Protein AF-A0AB34Z3C4-F1 (afdb_monomer)

Sequence (90 aa):
MDYELEQINKLMSNKEEIVLKEYGLNKKIVKGKLSNRNVMVVDCGVGKVNIGAWMGYILSKYKISHIINSGVAGGVLLVINIKILKWVMW

InterPro domains:
  IPR000845 Nucleoside phosphorylase domain [PF01048] (2-76)
  IPR035994 Nucleoside phosphorylase superfamily [G3DSA:3.40.50.1580] (1-85)
  IPR035994 Nucleoside phosphorylase superfamily [SSF53167] (1-76)

Solvent-accessible surface area (backbone atoms only — not comparable to full-atom values): 6052 Å² total; per-residue (Å²): 119,63,65,66,55,50,58,54,52,72,67,44,42,80,74,47,79,46,76,44,67,64,95,80,42,86,44,59,36,40,35,29,28,44,95,90,36,84,45,74,48,68,81,45,76,81,58,72,68,41,41,50,52,48,50,53,54,48,61,74,76,44,97,73,92,78,76,83,89,83,82,91,80,84,84,89,57,95,84,65,80,89,80,77,94,70,86,80,80,120

Foldseek 3Di:
DVVVVVVVVVQFDPWDWDQDPPPNDRWIWIWGDHPNDTDIDTDQDDDDVSVVVVVVVDVVPDDDDADFDDDDDDDPDPPDPDDDPDGPGD

Mean predicted aligned error: 7.6 Å

Organism: Borreliella afzelii (NCBI:txid29518)

Radius of gyration: 14.7 Å; Cα contacts (8 Å, |Δi|>4): 74; chains: 1; bounding box: 30×25×45 Å

Secondary structure (DSSP, 8-state):
-HHHHHHHHHH-EEEEEEEE-GGG--EEEEEEEETTEEEEEE---SSHHHHHHHHHHHHHHS--S-----------STT--S--------

Nearest PDB structures (foldseek):
  4l0m-assembly1_A-2  TM=8.472E-01  e=2.904E-04  Borreliella burgdorferi B31
  6hhf-assembly1_A  TM=4.893E-01  e=7.896E+00  Homo sapiens

pLDDT: mean 81.56, std 17.0, range [30.25, 97.0]

Structure (mmCIF, N/CA/C/O backbone):
dat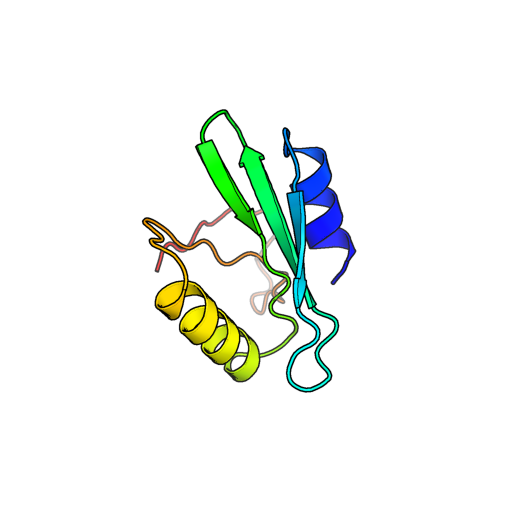a_AF-A0AB34Z3C4-F1
#
_entry.id   AF-A0AB34Z3C4-F1
#
loop_
_atom_site.group_PDB
_atom_site.id
_atom_site.type_symbol
_atom_site.label_atom_id
_atom_site.label_alt_id
_atom_site.label_comp_id
_atom_site.label_asym_id
_atom_site.label_entity_id
_atom_site.label_seq_id
_atom_site.pdbx_PDB_ins_code
_atom_site.Cartn_x
_atom_site.Cartn_y
_atom_site.C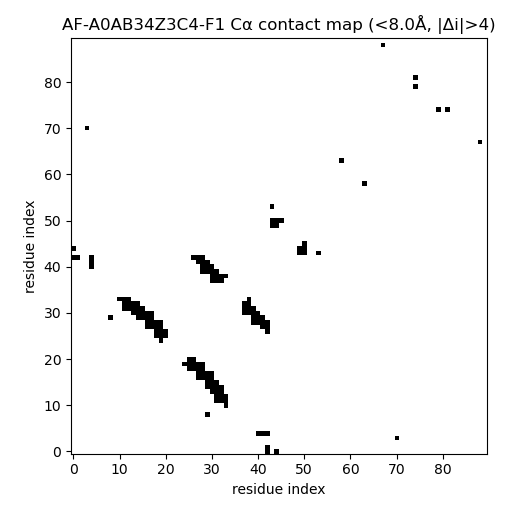artn_z
_atom_site.occupancy
_atom_site.B_iso_or_equiv
_atom_site.auth_seq_id
_atom_site.auth_comp_id
_atom_site.auth_asym_id
_atom_site.auth_atom_id
_atom_site.pdbx_PDB_model_num
ATOM 1 N N . MET A 1 1 ? 11.891 7.486 -4.858 1.00 59.94 1 MET A N 1
ATOM 2 C CA . MET A 1 1 ? 10.672 6.680 -4.622 1.00 59.94 1 MET A CA 1
ATOM 3 C C . MET A 1 1 ? 9.548 7.495 -3.998 1.00 59.94 1 MET A C 1
ATOM 5 O O . MET A 1 1 ? 8.400 7.096 -4.110 1.00 59.94 1 MET A O 1
ATOM 9 N N . ASP A 1 2 ? 9.829 8.689 -3.474 1.00 70.19 2 ASP A N 1
ATOM 10 C CA . ASP A 1 2 ? 8.794 9.576 -2.928 1.00 70.19 2 ASP A CA 1
ATOM 11 C C . ASP A 1 2 ? 7.853 10.151 -3.993 1.00 70.19 2 ASP A C 1
ATOM 13 O O . ASP A 1 2 ? 6.672 10.329 -3.723 1.00 70.19 2 ASP A O 1
ATOM 17 N N . TYR A 1 3 ? 8.337 10.371 -5.222 1.00 81.00 3 TYR A N 1
ATOM 18 C CA . TYR A 1 3 ? 7.531 10.951 -6.301 1.00 81.00 3 TYR A CA 1
ATOM 19 C C . TYR A 1 3 ? 6.328 10.083 -6.704 1.00 81.00 3 TYR A C 1
ATOM 21 O O . TYR A 1 3 ? 5.234 10.608 -6.890 1.00 81.00 3 TYR A O 1
ATOM 29 N N . GLU A 1 4 ? 6.492 8.760 -6.824 1.00 81.44 4 GLU A N 1
ATOM 30 C CA . GLU A 1 4 ? 5.385 7.859 -7.192 1.00 81.44 4 GLU A CA 1
ATOM 31 C C . GLU A 1 4 ? 4.285 7.888 -6.125 1.00 81.44 4 GLU A C 1
ATOM 33 O O . GLU A 1 4 ? 3.103 8.056 -6.436 1.00 81.44 4 GLU A O 1
ATOM 38 N N . LEU A 1 5 ? 4.695 7.812 -4.856 1.00 84.00 5 LEU A N 1
ATOM 39 C CA . LEU A 1 5 ? 3.796 7.931 -3.716 1.00 84.00 5 LEU A CA 1
ATOM 40 C C . LEU A 1 5 ? 3.135 9.317 -3.672 1.00 84.00 5 LEU A C 1
ATOM 42 O O . LEU A 1 5 ? 1.937 9.417 -3.420 1.0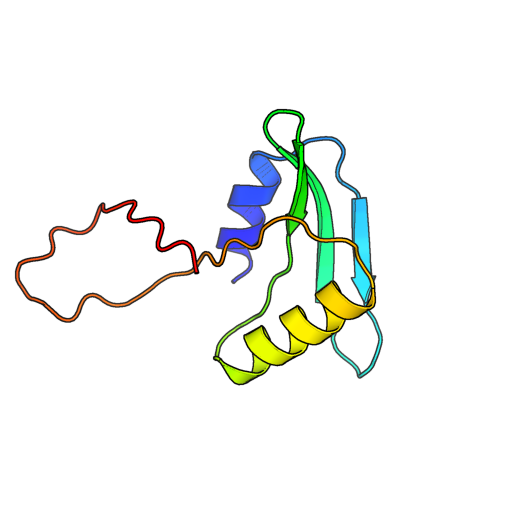0 84.00 5 LEU A O 1
ATOM 46 N N . GLU A 1 6 ? 3.879 10.386 -3.960 1.00 87.88 6 GLU A N 1
ATOM 47 C CA . GLU A 1 6 ? 3.370 11.757 -3.997 1.00 87.88 6 GLU A CA 1
ATOM 48 C C . GLU A 1 6 ? 2.271 11.935 -5.056 1.00 87.88 6 GLU A C 1
ATOM 50 O O . GLU A 1 6 ? 1.237 12.544 -4.775 1.00 87.88 6 GLU A O 1
ATOM 55 N N . GLN A 1 7 ? 2.452 11.376 -6.257 1.00 90.06 7 GLN A N 1
ATOM 56 C CA . GLN A 1 7 ? 1.453 11.455 -7.328 1.00 90.06 7 GLN A CA 1
ATOM 57 C C . GLN A 1 7 ? 0.164 10.721 -6.958 1.00 90.06 7 GLN A C 1
ATOM 59 O O . GLN A 1 7 ? -0.924 11.271 -7.127 1.00 90.06 7 GLN A O 1
ATOM 64 N N . ILE A 1 8 ? 0.265 9.517 -6.387 1.00 90.50 8 ILE A N 1
ATOM 65 C CA . ILE A 1 8 ? -0.918 8.785 -5.916 1.00 90.50 8 ILE A CA 1
ATOM 66 C C . ILE A 1 8 ? -1.586 9.549 -4.768 1.00 90.50 8 ILE A C 1
ATOM 68 O O . ILE A 1 8 ? -2.806 9.725 -4.763 1.00 90.50 8 ILE A O 1
ATOM 72 N N . ASN A 1 9 ? -0.795 10.085 -3.837 1.00 90.25 9 ASN A N 1
ATOM 73 C CA . ASN A 1 9 ? -1.305 10.885 -2.734 1.00 90.25 9 ASN A CA 1
ATOM 74 C C . ASN A 1 9 ? -2.094 12.099 -3.237 1.00 90.25 9 ASN A C 1
ATOM 76 O O . ASN A 1 9 ? -3.138 12.393 -2.665 1.00 90.25 9 ASN A O 1
ATOM 80 N N . LYS A 1 10 ? -1.681 12.794 -4.304 1.00 93.31 10 LYS A N 1
ATOM 81 C CA . LYS A 1 10 ? -2.452 13.924 -4.869 1.00 93.31 10 LYS A CA 1
ATOM 82 C C . LYS A 1 10 ? -3.864 13.532 -5.313 1.00 93.31 10 LYS A C 1
ATOM 84 O O . LYS A 1 10 ? -4.772 14.348 -5.205 1.00 93.31 10 LYS A O 1
ATOM 89 N N . LEU A 1 11 ? -4.055 12.291 -5.758 1.00 94.06 11 LEU A N 1
ATOM 90 C CA . LEU A 1 11 ? -5.344 11.776 -6.228 1.00 94.06 11 LEU A CA 1
ATOM 91 C C . LEU A 1 11 ? -6.233 11.235 -5.096 1.00 94.06 11 LEU A C 1
ATOM 93 O O . LEU A 1 11 ? -7.433 11.037 -5.290 1.00 94.06 11 LEU A O 1
ATOM 97 N N . MET A 1 12 ? -5.663 10.975 -3.918 1.00 95.44 12 MET A N 1
ATOM 98 C CA . MET A 1 12 ? -6.390 10.435 -2.771 1.00 95.44 12 MET A CA 1
ATOM 99 C C . MET A 1 12 ? -7.085 11.519 -1.940 1.00 95.44 12 MET A C 1
ATOM 101 O O . MET A 1 12 ? -6.613 12.646 -1.803 1.00 95.44 12 MET A O 1
ATOM 105 N N . SER A 1 13 ? -8.173 11.122 -1.288 1.00 96.69 13 SER A N 1
ATOM 106 C CA . SER A 1 13 ? -8.942 11.901 -0.310 1.00 96.69 13 SER A CA 1
ATOM 107 C C . SER A 1 13 ? -8.975 11.182 1.046 1.00 96.69 13 SER A C 1
ATOM 109 O O . SER A 1 13 ? -8.673 9.989 1.110 1.00 96.69 13 SER A O 1
ATOM 111 N N . ASN A 1 14 ? -9.341 11.890 2.122 1.00 95.94 14 ASN A N 1
ATOM 112 C CA . ASN A 1 14 ? -9.487 11.348 3.486 1.00 95.94 14 ASN A CA 1
ATOM 113 C C . ASN A 1 14 ? -8.273 10.528 3.947 1.00 95.94 14 ASN A C 1
ATOM 115 O O . ASN A 1 14 ? -8.394 9.348 4.273 1.00 95.94 14 ASN A O 1
ATOM 119 N N . LYS A 1 15 ? -7.094 11.147 3.884 1.00 95.38 15 LYS A N 1
ATOM 120 C CA . LYS A 1 15 ? -5.822 10.461 4.101 1.00 95.38 15 LYS A CA 1
ATOM 121 C C . LYS A 1 15 ? -5.535 10.292 5.585 1.00 95.38 15 LYS A C 1
ATOM 123 O O . LYS A 1 15 ? -5.636 11.249 6.346 1.00 95.38 15 LYS A O 1
ATOM 128 N N . GLU A 1 16 ? -5.088 9.102 5.944 1.00 94.81 16 GLU A N 1
ATOM 129 C CA . GLU A 1 16 ? -4.516 8.776 7.243 1.00 94.81 16 GLU A CA 1
ATOM 130 C C . GLU A 1 16 ? -3.133 8.164 7.009 1.00 94.81 16 GLU A C 1
ATOM 132 O O . GLU A 1 16 ? -2.990 7.217 6.230 1.00 94.81 16 GLU A O 1
ATOM 137 N N . GLU A 1 17 ? -2.110 8.715 7.658 1.00 91.81 17 GLU A N 1
ATOM 138 C CA . GLU A 1 17 ? -0.746 8.197 7.582 1.00 91.81 17 GLU A CA 1
ATOM 139 C C . GLU A 1 17 ? -0.439 7.355 8.820 1.00 91.81 17 GLU A C 1
ATOM 141 O O . GLU A 1 17 ? -0.582 7.808 9.954 1.00 91.81 17 GLU A O 1
ATOM 146 N N . ILE A 1 18 ? 0.029 6.134 8.590 1.00 89.81 18 ILE A N 1
ATOM 147 C CA . ILE A 1 18 ? 0.508 5.230 9.627 1.00 89.81 18 ILE A CA 1
ATOM 148 C C . ILE A 1 18 ? 2.011 5.098 9.443 1.00 89.81 18 ILE A C 1
ATOM 150 O O . ILE A 1 18 ? 2.486 4.575 8.431 1.00 89.81 18 ILE A O 1
ATOM 154 N N . VAL A 1 19 ? 2.759 5.574 10.434 1.00 86.50 19 VAL A N 1
ATOM 155 C CA . VAL A 1 19 ? 4.212 5.423 10.475 1.00 86.50 19 VAL A CA 1
ATOM 156 C C . VAL A 1 19 ? 4.535 4.165 11.258 1.00 86.50 19 VAL A C 1
ATOM 158 O O . VAL A 1 19 ? 4.328 4.099 12.470 1.00 86.50 19 VAL A O 1
ATOM 161 N N . LEU A 1 20 ? 5.064 3.170 10.561 1.00 83.00 20 LEU A N 1
ATOM 162 C CA . LEU A 1 20 ? 5.661 2.014 11.204 1.00 83.00 20 LEU A CA 1
ATOM 163 C C . LEU A 1 20 ? 7.056 2.421 11.677 1.00 83.00 20 LEU A C 1
ATOM 165 O O . LEU A 1 20 ? 7.806 3.035 10.925 1.00 83.00 20 LEU A O 1
ATOM 169 N N . LYS A 1 21 ? 7.364 2.136 12.945 1.00 77.44 21 LYS A N 1
ATOM 170 C CA . LYS A 1 21 ? 8.685 2.371 13.560 1.00 77.44 21 LYS A CA 1
ATOM 171 C C . LYS A 1 21 ? 9.397 1.067 13.930 1.00 77.44 21 LYS A C 1
ATOM 173 O O . LYS A 1 21 ? 10.498 1.086 14.476 1.00 77.44 21 LYS A O 1
ATOM 178 N N . GLU A 1 22 ? 8.751 -0.067 13.679 1.00 70.44 22 GLU A N 1
ATOM 179 C CA . GLU A 1 22 ? 9.279 -1.387 14.005 1.00 70.44 22 GLU A CA 1
ATOM 180 C C . GLU A 1 22 ? 10.517 -1.701 13.148 1.00 70.44 22 GLU A C 1
ATOM 182 O O . GLU A 1 22 ? 10.618 -1.285 11.992 1.00 70.44 22 GLU A O 1
ATOM 187 N N . TYR A 1 23 ? 11.480 -2.424 13.727 1.00 57.00 23 TYR A N 1
ATOM 188 C CA . TYR A 1 23 ? 12.705 -2.885 13.052 1.00 57.00 23 TYR A CA 1
ATOM 189 C C . TYR A 1 23 ? 13.566 -1.780 12.402 1.00 57.00 23 TYR A C 1
ATOM 191 O O . TYR A 1 23 ? 14.333 -2.054 11.482 1.00 57.00 23 TYR A O 1
ATOM 199 N N . GLY A 1 24 ? 13.455 -0.526 12.863 1.00 60.09 24 GLY A N 1
ATOM 200 C CA . GLY A 1 24 ? 14.216 0.609 12.316 1.00 60.09 24 GLY A CA 1
ATOM 201 C C . GLY A 1 24 ? 13.754 1.065 10.927 1.00 60.09 24 GLY A C 1
ATOM 202 O O . GLY A 1 24 ? 14.385 1.923 10.310 1.00 60.09 24 GLY A O 1
ATOM 203 N N . LEU A 1 25 ? 12.644 0.518 10.429 1.00 62.88 25 LEU A N 1
ATOM 204 C CA . LEU A 1 25 ? 12.052 0.899 9.156 1.00 62.88 25 LEU A CA 1
ATOM 205 C C . LEU A 1 25 ? 11.098 2.069 9.393 1.00 62.88 25 LEU A C 1
ATOM 207 O O . LEU A 1 25 ? 9.962 1.851 9.785 1.00 62.88 25 LEU A O 1
ATOM 211 N N . ASN A 1 26 ? 11.532 3.305 9.127 1.00 69.81 26 ASN A N 1
ATOM 212 C CA . ASN A 1 26 ? 10.651 4.484 9.101 1.00 69.81 26 ASN A CA 1
ATOM 213 C C . ASN A 1 26 ? 9.799 4.481 7.826 1.00 69.81 26 ASN A C 1
ATOM 215 O O . ASN A 1 26 ? 10.043 5.241 6.886 1.00 69.81 26 ASN A O 1
ATOM 219 N N . LYS A 1 27 ? 8.827 3.572 7.762 1.00 77.81 27 LYS A N 1
ATOM 220 C CA . LYS A 1 27 ? 8.023 3.344 6.561 1.00 77.81 27 LYS A CA 1
ATOM 221 C C . LYS A 1 27 ? 6.586 3.791 6.776 1.00 77.81 27 LYS A C 1
ATOM 223 O O . LYS A 1 27 ? 5.985 3.560 7.823 1.00 77.81 27 LYS A O 1
ATOM 228 N N . LYS A 1 28 ? 6.066 4.482 5.763 1.00 83.88 28 LYS A N 1
ATOM 229 C CA . LYS A 1 28 ? 4.762 5.137 5.784 1.00 83.88 28 LYS A CA 1
ATOM 230 C C . LYS A 1 28 ? 3.765 4.315 4.988 1.00 83.88 28 LYS A C 1
ATOM 232 O O . LYS A 1 28 ? 4.015 3.968 3.834 1.00 83.88 28 LYS A O 1
ATOM 237 N N . ILE A 1 29 ? 2.631 4.042 5.609 1.00 90.00 29 ILE A N 1
ATOM 238 C CA . ILE A 1 29 ? 1.445 3.506 4.956 1.00 90.00 29 ILE A CA 1
ATOM 239 C C . ILE A 1 29 ? 0.431 4.640 4.897 1.00 90.00 29 ILE A C 1
ATOM 241 O O . ILE A 1 29 ? 0.104 5.219 5.929 1.00 90.00 29 ILE A O 1
ATOM 245 N N . VAL A 1 30 ? -0.088 4.942 3.710 1.00 93.31 30 VAL A N 1
ATOM 246 C CA . VAL A 1 30 ? -1.150 5.942 3.548 1.00 93.31 30 VAL A CA 1
ATOM 247 C C . VAL A 1 30 ? -2.453 5.226 3.237 1.00 93.31 30 VAL A C 1
ATOM 249 O O . VAL A 1 30 ? -2.569 4.543 2.221 1.00 93.31 30 VAL A O 1
ATOM 252 N N . LYS A 1 31 ? -3.447 5.377 4.108 1.00 95.06 31 LYS A N 1
ATOM 253 C CA . LYS A 1 31 ? -4.821 4.928 3.871 1.00 95.06 31 LYS A CA 1
ATOM 254 C C . LYS A 1 31 ? -5.667 6.103 3.416 1.00 95.06 31 LYS A C 1
ATOM 256 O O . LYS A 1 31 ? -5.403 7.240 3.788 1.00 95.06 31 LYS A O 1
ATOM 261 N N . GLY A 1 32 ? -6.691 5.838 2.619 1.00 96.25 32 GLY A N 1
ATOM 262 C CA . GLY A 1 32 ? -7.669 6.853 2.252 1.00 96.25 32 GLY A CA 1
ATOM 263 C C . GLY A 1 32 ? -8.638 6.356 1.198 1.00 96.25 32 GLY A C 1
ATOM 264 O O . GLY A 1 32 ? -8.907 5.157 1.093 1.00 96.25 32 GLY A O 1
ATOM 265 N N . LYS A 1 33 ? -9.162 7.285 0.401 1.00 96.88 33 LYS A N 1
ATOM 266 C CA . LYS A 1 33 ? -10.085 6.987 -0.691 1.00 96.88 33 LYS A CA 1
ATOM 267 C C . LYS A 1 33 ? -9.572 7.470 -2.038 1.00 96.88 33 LYS A C 1
ATOM 269 O O . LYS A 1 33 ? -9.19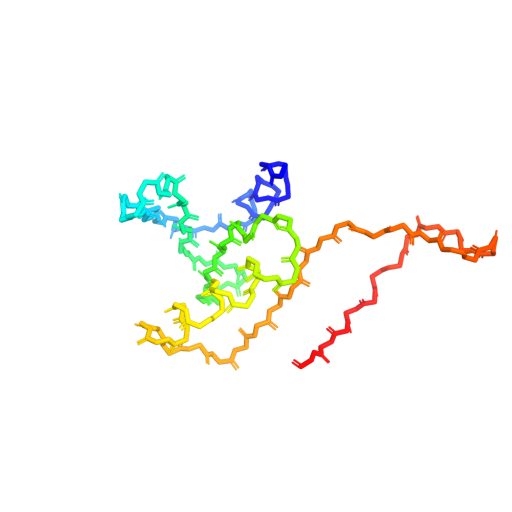1 8.631 -2.174 1.00 96.88 33 LYS A O 1
ATOM 274 N N . LEU A 1 34 ? -9.675 6.610 -3.046 1.00 94.81 34 LEU A N 1
ATOM 275 C CA . LEU A 1 34 ? -9.462 6.937 -4.456 1.00 94.81 34 LEU A CA 1
ATOM 276 C C . LEU A 1 34 ? -10.706 6.511 -5.240 1.00 94.81 34 LEU A C 1
ATOM 278 O O . LEU A 1 34 ? -11.129 5.360 -5.144 1.00 94.81 34 LEU A O 1
ATOM 282 N N . SER A 1 35 ? -11.338 7.442 -5.961 1.00 92.94 35 SER A N 1
ATOM 283 C CA . SER A 1 35 ? -12.599 7.190 -6.687 1.00 92.94 35 SER A CA 1
ATOM 284 C C . SER A 1 35 ? -13.675 6.506 -5.819 1.00 92.94 35 SER A C 1
ATOM 286 O O . SER A 1 35 ? -14.307 5.538 -6.234 1.00 92.94 35 SER A O 1
ATOM 288 N N . ASN A 1 36 ? -13.840 6.985 -4.580 1.00 92.88 36 ASN A N 1
ATOM 289 C CA . ASN A 1 36 ? -14.740 6.444 -3.548 1.00 92.88 36 ASN A CA 1
ATOM 290 C C . ASN A 1 36 ? -14.470 4.985 -3.106 1.00 92.88 36 ASN A C 1
ATOM 292 O O . ASN A 1 36 ? -15.288 4.391 -2.406 1.00 92.88 36 ASN A O 1
ATOM 296 N N . ARG A 1 37 ? -13.315 4.408 -3.457 1.00 95.31 37 ARG A N 1
ATOM 297 C CA . ARG A 1 37 ? -12.861 3.104 -2.955 1.00 95.31 37 ARG A CA 1
ATOM 298 C C . ARG A 1 37 ? -11.832 3.294 -1.854 1.00 95.31 37 ARG A C 1
ATOM 300 O O . ARG A 1 37 ? -10.961 4.151 -1.977 1.00 95.31 37 ARG A O 1
ATOM 307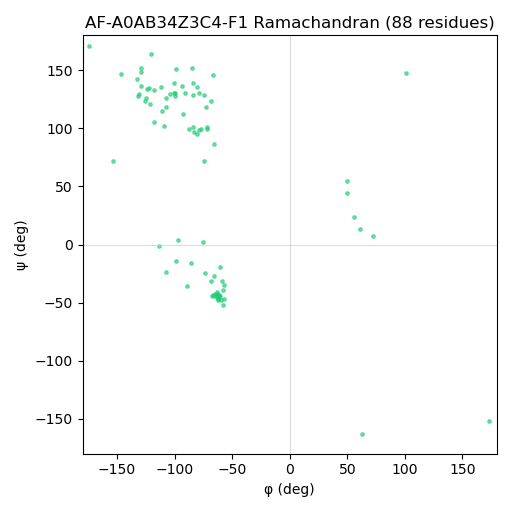 N N . ASN A 1 38 ? -11.921 2.482 -0.803 1.00 97.00 38 ASN A N 1
ATOM 308 C CA . ASN A 1 38 ? -10.902 2.450 0.241 1.00 97.00 38 ASN A CA 1
ATOM 309 C C . ASN A 1 38 ? -9.616 1.871 -0.349 1.00 97.00 38 ASN A C 1
ATOM 311 O O . ASN A 1 38 ? -9.624 0.763 -0.884 1.00 97.00 38 ASN A O 1
ATOM 315 N N . VAL A 1 39 ? -8.532 2.631 -0.258 1.00 96.00 39 VAL A N 1
ATOM 316 C CA . VAL A 1 39 ? -7.221 2.241 -0.771 1.00 96.00 39 VAL A CA 1
ATOM 317 C C . VAL A 1 39 ? -6.163 2.429 0.303 1.00 96.00 39 VAL A C 1
ATOM 319 O O . VAL A 1 39 ? -6.285 3.274 1.193 1.00 96.00 39 VAL A O 1
ATOM 322 N N . MET A 1 40 ? -5.118 1.622 0.201 1.00 94.31 40 MET A N 1
ATOM 323 C CA . MET A 1 40 ? -3.931 1.706 1.030 1.00 94.31 40 MET A CA 1
ATOM 324 C C . MET A 1 40 ? -2.717 1.673 0.112 1.00 94.31 40 MET A C 1
ATOM 326 O O . MET A 1 40 ? -2.625 0.805 -0.755 1.00 94.31 40 MET A O 1
ATOM 330 N N . VAL A 1 41 ? -1.808 2.621 0.301 1.00 93.25 41 VAL A N 1
ATOM 331 C CA . VAL A 1 41 ? -0.600 2.780 -0.504 1.00 93.25 41 VAL A CA 1
ATOM 332 C C . VAL A 1 41 ? 0.607 2.605 0.403 1.00 93.25 41 VAL A C 1
ATOM 334 O O . VAL A 1 41 ? 0.660 3.163 1.501 1.00 93.25 41 VAL A O 1
ATOM 337 N N . VAL A 1 42 ? 1.561 1.800 -0.054 1.00 89.88 42 VAL A N 1
ATOM 338 C CA . VAL A 1 42 ? 2.776 1.449 0.682 1.00 89.88 42 VAL A CA 1
ATOM 339 C C . VAL A 1 42 ? 3.965 1.628 -0.252 1.00 89.88 42 VAL A C 1
ATOM 341 O O . VAL A 1 42 ? 3.969 1.078 -1.351 1.00 89.88 42 VAL A O 1
ATOM 344 N N . ASP A 1 43 ? 4.978 2.379 0.181 1.00 88.25 43 ASP A N 1
ATOM 345 C CA . ASP A 1 43 ? 6.265 2.424 -0.518 1.00 88.25 43 ASP A CA 1
ATOM 346 C C . ASP A 1 43 ? 7.114 1.195 -0.149 1.00 88.25 43 ASP A C 1
ATOM 348 O O . ASP A 1 43 ? 7.849 1.171 0.849 1.00 88.25 43 ASP A O 1
ATOM 352 N N . CYS A 1 44 ? 7.024 0.180 -1.006 1.00 86.81 44 CYS A N 1
ATOM 353 C CA . CYS A 1 44 ? 7.731 -1.087 -0.867 1.00 86.81 44 CYS A CA 1
ATOM 354 C C . CYS A 1 44 ? 9.225 -1.019 -1.217 1.00 86.81 44 CYS A C 1
ATOM 356 O O . CYS A 1 44 ? 9.882 -2.054 -1.163 1.00 86.81 44 CYS A O 1
ATOM 358 N N . GLY A 1 45 ? 9.788 0.141 -1.576 1.00 86.50 45 GLY A N 1
ATOM 359 C CA . GLY A 1 45 ? 11.200 0.267 -1.944 1.00 86.50 45 GLY A CA 1
ATOM 360 C C . GLY A 1 45 ? 11.612 -0.539 -3.189 1.00 86.50 45 GLY A C 1
ATOM 361 O O . GLY A 1 45 ? 10.784 -0.983 -3.982 1.00 86.50 45 GLY A O 1
ATOM 362 N N . VAL A 1 46 ? 12.924 -0.745 -3.360 1.00 85.94 46 VAL A N 1
ATOM 363 C CA . VAL A 1 46 ? 13.502 -1.463 -4.512 1.00 85.94 46 VAL A CA 1
ATOM 364 C C . VAL A 1 46 ? 13.698 -2.950 -4.198 1.00 85.94 46 VAL A C 1
ATOM 366 O O . VAL A 1 46 ? 14.244 -3.309 -3.155 1.00 85.94 46 VAL A O 1
ATOM 369 N N . GLY A 1 47 ? 13.342 -3.813 -5.153 1.00 86.25 47 GLY A N 1
ATOM 370 C CA . GLY A 1 47 ? 13.744 -5.221 -5.178 1.00 86.25 47 GLY A CA 1
ATOM 371 C C . GLY A 1 47 ? 12.683 -6.215 -4.693 1.00 86.25 47 GLY A C 1
ATOM 372 O O . GLY A 1 47 ? 11.889 -5.946 -3.792 1.00 86.25 47 GLY A O 1
ATOM 373 N N . LYS A 1 48 ? 12.707 -7.419 -5.284 1.00 86.25 48 LYS A N 1
ATOM 374 C CA . LYS A 1 48 ? 11.705 -8.480 -5.060 1.00 86.25 48 LYS A CA 1
ATOM 375 C C . LYS A 1 48 ? 11.560 -8.907 -3.595 1.00 86.25 48 LYS A C 1
ATOM 377 O O . LYS A 1 48 ? 10.457 -9.209 -3.156 1.00 86.25 48 LYS A O 1
ATOM 382 N N . VAL A 1 49 ? 12.660 -8.907 -2.840 1.00 89.56 49 VAL A N 1
ATOM 383 C CA . VAL A 1 49 ? 12.667 -9.305 -1.423 1.00 89.56 49 VAL A CA 1
ATOM 384 C C . VAL A 1 49 ? 11.878 -8.304 -0.581 1.00 89.56 49 VAL A C 1
ATOM 386 O O . VAL A 1 49 ? 11.065 -8.713 0.243 1.00 89.56 49 VAL A O 1
ATOM 389 N N . ASN A 1 50 ? 12.057 -7.003 -0.829 1.00 87.56 50 ASN A N 1
ATOM 390 C CA . ASN A 1 50 ? 11.362 -5.961 -0.079 1.00 87.56 50 ASN A CA 1
ATOM 391 C C . ASN A 1 50 ? 9.857 -5.988 -0.375 1.00 87.56 50 ASN A C 1
ATOM 393 O O . ASN A 1 50 ? 9.045 -5.992 0.546 1.00 87.56 50 ASN A O 1
ATOM 397 N N . ILE A 1 51 ? 9.482 -6.120 -1.653 1.00 88.19 51 ILE A N 1
ATOM 398 C CA . ILE A 1 51 ? 8.078 -6.279 -2.063 1.00 88.19 51 ILE A CA 1
ATOM 399 C C . ILE A 1 51 ? 7.448 -7.498 -1.376 1.00 88.19 51 ILE A C 1
ATOM 401 O O . ILE A 1 51 ? 6.367 -7.377 -0.807 1.00 88.19 51 ILE A O 1
ATOM 405 N N . GLY A 1 52 ? 8.125 -8.652 -1.374 1.00 90.25 52 GLY A N 1
ATOM 406 C CA . GLY A 1 52 ? 7.629 -9.864 -0.716 1.00 90.25 52 GLY A CA 1
ATOM 407 C C . GLY A 1 52 ? 7.414 -9.685 0.790 1.00 90.25 52 GLY A C 1
ATOM 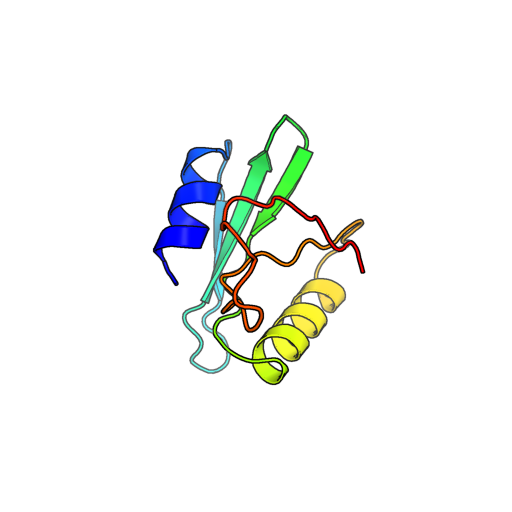408 O O . GLY A 1 52 ? 6.364 -10.064 1.309 1.00 90.25 52 GLY A O 1
ATOM 409 N N . ALA A 1 53 ? 8.364 -9.049 1.481 1.00 89.56 53 ALA A N 1
ATOM 410 C CA . ALA A 1 53 ? 8.250 -8.758 2.909 1.00 89.56 53 ALA A CA 1
ATOM 411 C C . ALA A 1 53 ? 7.062 -7.829 3.217 1.00 89.56 53 ALA A C 1
ATOM 413 O O . ALA A 1 53 ? 6.255 -8.127 4.100 1.00 89.56 53 ALA A O 1
ATOM 414 N N . TRP A 1 54 ? 6.906 -6.745 2.449 1.00 89.31 54 TRP A N 1
ATOM 415 C CA . TRP A 1 54 ? 5.782 -5.818 2.594 1.00 89.31 54 TRP A CA 1
ATOM 416 C C . TRP A 1 54 ? 4.443 -6.485 2.322 1.00 89.31 54 TRP A C 1
ATOM 418 O O . TRP A 1 54 ? 3.500 -6.306 3.091 1.00 89.31 54 TRP A O 1
ATOM 428 N N . MET A 1 55 ? 4.363 -7.294 1.269 1.00 90.56 55 MET A N 1
ATOM 429 C CA . MET A 1 55 ? 3.148 -8.027 0.945 1.00 90.56 55 MET A CA 1
ATOM 430 C C . MET A 1 55 ? 2.750 -8.996 2.055 1.00 90.56 55 MET A C 1
ATOM 432 O O . MET A 1 55 ? 1.587 -9.007 2.456 1.00 90.56 55 MET A O 1
ATOM 436 N N . GLY A 1 56 ? 3.708 -9.750 2.601 1.00 91.31 56 GLY A N 1
ATOM 437 C CA . GLY A 1 56 ? 3.466 -10.638 3.737 1.00 91.31 56 GLY A CA 1
ATOM 438 C C . GLY A 1 56 ? 2.964 -9.881 4.967 1.00 91.31 56 GLY A C 1
ATOM 439 O O . GLY A 1 56 ? 1.943 -10.249 5.548 1.00 91.31 56 GLY A O 1
ATOM 440 N N . TYR A 1 57 ? 3.624 -8.775 5.325 1.00 90.00 57 TYR A N 1
ATOM 441 C CA . TYR A 1 57 ? 3.200 -7.928 6.440 1.00 90.00 57 TYR A CA 1
ATOM 442 C C . TYR A 1 57 ? 1.771 -7.406 6.243 1.00 90.00 57 TYR A C 1
ATOM 444 O O . TYR A 1 57 ? 0.915 -7.595 7.109 1.00 90.00 57 TYR A O 1
ATOM 452 N N . ILE A 1 58 ? 1.482 -6.805 5.087 1.00 91.31 58 ILE A N 1
ATOM 453 C CA . ILE A 1 58 ? 0.177 -6.212 4.793 1.00 91.31 58 ILE A CA 1
ATOM 454 C C . ILE A 1 58 ? -0.936 -7.260 4.805 1.00 91.31 58 ILE A C 1
ATOM 456 O O . ILE A 1 58 ? -1.956 -7.047 5.461 1.00 91.31 58 ILE A O 1
ATOM 460 N N . LEU A 1 59 ? -0.733 -8.399 4.140 1.00 92.94 59 LEU A N 1
ATOM 461 C CA . LEU A 1 59 ? -1.725 -9.474 4.089 1.00 92.94 59 LEU A CA 1
ATOM 462 C C . LEU A 1 59 ? -1.959 -10.126 5.456 1.00 92.94 59 LEU A C 1
ATOM 464 O O . LEU A 1 59 ? -3.061 -10.597 5.722 1.00 92.94 59 LEU A O 1
ATOM 468 N N . SER A 1 60 ? -0.966 -10.107 6.351 1.00 93.38 60 SER A N 1
ATOM 469 C CA . SER A 1 60 ? -1.133 -10.609 7.722 1.00 93.38 60 SER A CA 1
ATOM 470 C C . SER A 1 60 ? -1.961 -9.684 8.624 1.00 93.38 60 SER A C 1
ATOM 472 O O . SER A 1 60 ? -2.535 -10.141 9.612 1.00 93.38 60 SER A O 1
ATOM 474 N N . LYS A 1 61 ? -2.018 -8.380 8.316 1.00 91.06 61 LYS A N 1
ATOM 475 C CA . LYS A 1 61 ? -2.652 -7.355 9.166 1.00 91.06 61 LYS A CA 1
ATOM 476 C C . LYS A 1 61 ? -3.975 -6.833 8.614 1.00 91.06 61 LYS A C 1
ATOM 478 O O . LYS A 1 61 ? -4.793 -6.326 9.379 1.00 91.06 61 LYS A O 1
ATOM 483 N N . TYR A 1 62 ? -4.191 -6.931 7.305 1.00 91.81 62 TYR A N 1
ATOM 484 C CA . TYR A 1 62 ? -5.304 -6.284 6.620 1.00 91.81 62 TYR A CA 1
ATOM 485 C C . TYR A 1 62 ? -6.027 -7.242 5.676 1.00 91.81 62 TYR A C 1
ATOM 487 O O . TYR A 1 62 ? -5.413 -8.033 4.967 1.00 91.81 62 TYR A O 1
ATOM 495 N N . LYS A 1 63 ? -7.356 -7.113 5.610 1.00 94.06 63 LYS A N 1
ATOM 496 C CA . LYS A 1 63 ? -8.169 -7.786 4.592 1.00 94.06 63 LYS A CA 1
ATOM 497 C C . LYS A 1 63 ? -8.069 -7.013 3.280 1.00 94.06 63 LYS A C 1
ATOM 499 O O . LYS A 1 63 ? -8.751 -6.006 3.099 1.00 94.06 63 LYS A O 1
ATOM 504 N N . ILE A 1 64 ? -7.202 -7.478 2.388 1.00 94.88 64 ILE A N 1
ATOM 505 C CA . ILE A 1 64 ? -6.985 -6.888 1.065 1.00 94.88 64 ILE A CA 1
ATOM 506 C C . ILE A 1 64 ? -7.733 -7.708 0.018 1.00 94.88 64 ILE A C 1
ATOM 508 O O . ILE A 1 64 ? -7.614 -8.928 -0.009 1.00 94.88 64 ILE A O 1
ATOM 512 N N . SER A 1 65 ? -8.507 -7.039 -0.836 1.00 96.31 65 SER A N 1
ATOM 513 C CA . SER A 1 65 ? -9.221 -7.698 -1.935 1.00 96.31 65 SER A CA 1
ATOM 514 C C . SER A 1 65 ? -8.397 -7.766 -3.219 1.00 96.31 65 SER A C 1
ATOM 516 O O . SER A 1 65 ? -8.508 -8.737 -3.953 1.00 96.31 65 SER A O 1
ATOM 518 N N . HIS A 1 66 ? -7.590 -6.739 -3.495 1.00 94.56 66 HIS A N 1
ATOM 519 C CA . HIS A 1 66 ? -6.796 -6.613 -4.717 1.00 94.56 66 HIS A CA 1
ATOM 520 C C . HIS A 1 66 ? -5.483 -5.896 -4.419 1.00 94.56 66 HIS A C 1
ATOM 522 O O . HIS A 1 66 ? -5.437 -4.996 -3.576 1.00 94.56 66 HIS A O 1
ATOM 528 N N . ILE A 1 67 ? -4.432 -6.271 -5.143 1.00 92.25 67 ILE A N 1
ATOM 529 C CA . ILE A 1 67 ? -3.100 -5.678 -5.033 1.00 92.25 67 ILE A CA 1
ATOM 530 C C . ILE A 1 67 ? -2.689 -5.180 -6.411 1.00 92.25 67 ILE A C 1
ATOM 532 O O . ILE A 1 67 ? -2.826 -5.883 -7.406 1.00 92.25 67 ILE A O 1
ATOM 536 N N . ILE A 1 68 ? -2.174 -3.958 -6.456 1.00 91.88 68 ILE A N 1
ATOM 537 C CA . ILE A 1 68 ? -1.616 -3.352 -7.659 1.00 91.88 68 ILE A CA 1
ATOM 538 C C . ILE A 1 68 ? -0.172 -3.003 -7.335 1.00 91.88 68 ILE A C 1
ATOM 540 O O . ILE A 1 68 ? 0.083 -2.215 -6.424 1.00 91.88 68 ILE A O 1
ATOM 544 N N . ASN A 1 69 ? 0.768 -3.562 -8.092 1.00 88.50 69 ASN A N 1
ATOM 545 C CA . ASN A 1 69 ? 2.141 -3.081 -8.082 1.00 88.50 69 ASN A CA 1
ATOM 546 C C . ASN A 1 69 ? 2.304 -2.003 -9.160 1.00 88.50 69 ASN A C 1
ATOM 548 O O . ASN A 1 69 ? 1.904 -2.200 -10.305 1.00 88.50 69 ASN A O 1
ATOM 552 N N . SER A 1 70 ? 2.879 -0.867 -8.778 1.00 87.38 70 SER A N 1
ATOM 553 C CA . SER A 1 70 ? 3.233 0.218 -9.689 1.00 87.38 70 SER A CA 1
ATOM 554 C C . SER A 1 70 ? 4.680 0.602 -9.433 1.00 87.38 70 SER A C 1
ATOM 556 O O . SER A 1 70 ? 5.089 0.712 -8.279 1.00 87.38 70 SER A O 1
ATOM 558 N N . GLY A 1 71 ? 5.431 0.804 -10.508 1.00 84.44 71 GLY A N 1
ATOM 559 C CA . GLY A 1 71 ? 6.832 1.191 -10.460 1.00 84.44 71 GLY A CA 1
ATOM 560 C C . GLY A 1 71 ? 7.381 1.472 -11.855 1.00 84.44 71 GLY A C 1
ATOM 561 O O . GLY A 1 71 ? 6.733 1.184 -12.866 1.00 84.44 71 GLY A O 1
ATOM 562 N N . VAL A 1 72 ? 8.596 2.010 -11.917 1.00 83.94 72 VAL A N 1
ATOM 563 C CA . VAL A 1 72 ? 9.324 2.221 -13.177 1.00 83.94 72 VAL A CA 1
ATOM 564 C C . VAL A 1 72 ? 10.066 0.951 -13.604 1.00 83.94 72 VAL A C 1
ATOM 566 O O . VAL A 1 72 ? 10.703 0.283 -12.791 1.00 83.94 72 VAL A O 1
ATOM 569 N N . ALA A 1 73 ? 10.040 0.655 -14.905 1.00 84.12 73 ALA A N 1
ATOM 570 C CA . ALA A 1 73 ? 10.826 -0.408 -15.528 1.00 84.12 73 ALA A CA 1
ATOM 571 C C . ALA A 1 73 ? 11.589 0.114 -16.757 1.00 84.12 73 ALA A C 1
ATOM 573 O O . ALA A 1 73 ? 11.121 1.014 -17.455 1.00 84.12 73 ALA A O 1
ATOM 574 N N . GLY A 1 74 ? 12.761 -0.467 -17.031 1.00 81.56 74 GLY A N 1
ATOM 575 C CA . GLY A 1 74 ? 13.537 -0.193 -18.242 1.00 81.56 74 GLY A CA 1
ATOM 576 C C . GLY A 1 74 ? 13.049 -1.036 -19.421 1.00 81.56 74 GLY A C 1
ATOM 577 O O . GLY A 1 74 ? 12.931 -2.255 -19.307 1.00 81.56 74 GLY A O 1
ATOM 578 N N . GLY A 1 75 ? 12.768 -0.399 -20.559 1.00 81.44 75 GLY A N 1
ATOM 579 C CA . GLY A 1 75 ? 12.448 -1.102 -21.802 1.00 81.44 75 GLY A CA 1
ATOM 580 C C . GLY A 1 75 ? 13.706 -1.708 -22.429 1.00 81.44 75 GLY A C 1
ATOM 581 O O . GLY A 1 75 ? 14.694 -1.008 -22.613 1.00 81.44 75 GLY A O 1
ATOM 582 N N . VAL A 1 76 ? 13.672 -3.000 -22.764 1.00 78.94 76 VAL A N 1
ATOM 583 C CA . VAL A 1 76 ? 14.823 -3.723 -23.353 1.00 78.94 76 VAL A CA 1
ATOM 584 C C . VAL A 1 76 ? 14.711 -3.841 -24.883 1.00 78.94 76 VAL A C 1
ATOM 586 O O . VAL A 1 76 ? 15.680 -4.150 -25.567 1.00 78.94 76 VAL A O 1
ATOM 589 N N . LEU A 1 77 ? 13.533 -3.564 -25.449 1.00 79.00 77 LEU A N 1
ATOM 590 C CA . LEU A 1 77 ? 13.278 -3.636 -26.889 1.00 79.00 77 LEU A CA 1
ATOM 591 C C . LEU A 1 77 ? 13.339 -2.245 -27.528 1.00 79.00 77 LEU A C 1
ATOM 593 O O . LEU A 1 77 ? 12.643 -1.328 -27.094 1.00 79.00 77 LEU A O 1
ATOM 597 N N . LEU A 1 78 ? 14.105 -2.135 -28.618 1.00 63.38 78 LEU A N 1
ATOM 598 C CA . LEU A 1 78 ? 14.353 -0.891 -29.363 1.00 63.38 78 LEU A CA 1
ATOM 599 C C . LEU A 1 78 ? 13.081 -0.235 -29.941 1.00 63.38 78 LEU A C 1
ATOM 601 O O . LEU A 1 78 ? 13.096 0.942 -30.279 1.00 63.38 78 LEU A O 1
ATOM 605 N N . VAL A 1 79 ? 11.986 -0.993 -30.070 1.00 62.25 79 VAL A N 1
ATOM 606 C CA . VAL A 1 79 ? 10.734 -0.565 -30.727 1.00 62.25 79 VAL A CA 1
ATOM 607 C C . VAL A 1 79 ? 9.677 -0.061 -29.730 1.00 62.25 79 VAL A C 1
ATOM 609 O O . VAL A 1 79 ? 8.549 0.246 -30.110 1.00 62.25 79 VAL A O 1
ATOM 612 N N . ILE A 1 80 ? 9.998 0.026 -28.436 1.00 59.38 80 ILE A N 1
ATOM 613 C CA . ILE A 1 80 ? 9.046 0.526 -27.439 1.00 59.38 80 ILE A CA 1
ATOM 614 C C . ILE A 1 80 ? 9.104 2.057 -27.420 1.00 59.38 80 ILE A 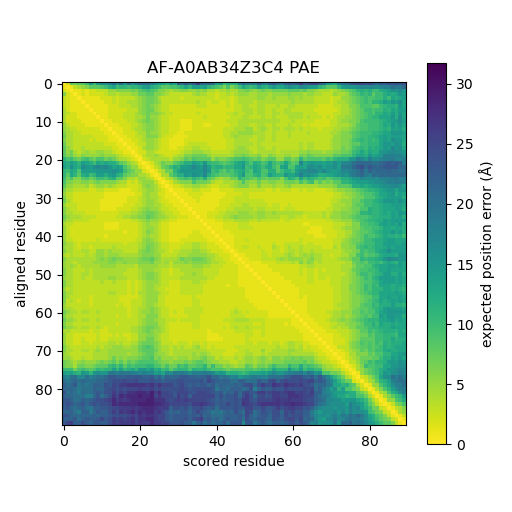C 1
ATOM 616 O O . ILE A 1 80 ? 9.969 2.655 -26.787 1.00 59.38 80 ILE A O 1
ATOM 620 N N . ASN A 1 81 ? 8.133 2.698 -28.068 1.00 55.28 81 ASN A N 1
ATOM 621 C CA . ASN A 1 81 ? 7.844 4.112 -27.847 1.00 55.28 81 ASN A CA 1
ATOM 622 C C . ASN A 1 81 ? 7.067 4.228 -26.514 1.00 55.28 81 ASN A C 1
ATOM 624 O O . ASN A 1 81 ? 5.888 3.874 -26.434 1.00 55.28 81 ASN A O 1
ATOM 628 N N . ILE A 1 82 ? 7.751 4.583 -25.420 1.00 55.25 82 ILE A N 1
ATOM 629 C CA . ILE A 1 82 ? 7.229 4.461 -24.045 1.00 55.25 82 ILE A CA 1
ATOM 630 C C . ILE A 1 82 ? 6.133 5.505 -23.763 1.00 55.25 82 ILE A C 1
ATOM 632 O O . ILE A 1 82 ? 6.409 6.647 -23.408 1.00 55.25 82 ILE A O 1
ATOM 636 N N . LYS A 1 83 ? 4.876 5.058 -23.855 1.00 55.31 83 LYS A N 1
ATOM 637 C CA . LYS A 1 83 ? 3.716 5.443 -23.022 1.00 55.31 83 LYS A CA 1
ATOM 638 C C . LYS A 1 83 ? 2.728 4.271 -23.027 1.00 55.31 83 LYS A C 1
ATOM 640 O O . LYS A 1 83 ? 1.699 4.329 -23.691 1.00 55.31 83 LYS A O 1
ATOM 645 N N . ILE A 1 84 ? 3.039 3.168 -22.345 1.00 46.03 84 ILE A N 1
ATOM 646 C CA . ILE A 1 84 ? 2.105 2.032 -22.276 1.00 46.03 84 ILE A CA 1
ATOM 647 C C . ILE A 1 84 ? 1.684 1.786 -20.828 1.00 46.03 84 ILE A C 1
ATOM 649 O O . ILE A 1 84 ? 2.427 1.221 -20.030 1.00 46.03 84 ILE A O 1
ATOM 653 N N . LEU A 1 85 ? 0.440 2.184 -20.537 1.00 41.97 85 LEU A N 1
ATOM 654 C CA . LEU A 1 85 ? -0.400 1.628 -19.478 1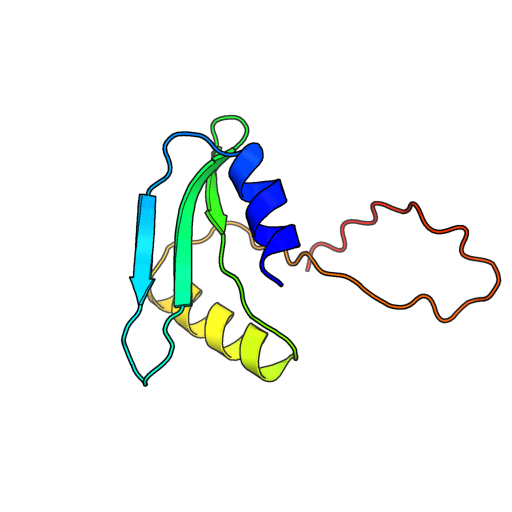.00 41.97 85 LEU A CA 1
ATOM 655 C C . LEU A 1 85 ? -0.719 0.170 -19.840 1.00 41.97 85 LEU A C 1
ATOM 657 O O . LEU A 1 85 ? -1.737 -0.108 -20.471 1.00 41.97 85 LEU A O 1
ATOM 661 N N . LYS A 1 86 ? 0.147 -0.775 -19.470 1.00 35.12 86 LYS A N 1
ATOM 662 C CA . LYS A 1 86 ? -0.234 -2.191 -19.416 1.00 35.12 86 LYS A CA 1
ATOM 663 C C . LYS A 1 86 ? -0.302 -2.597 -17.954 1.00 35.12 86 LYS A C 1
ATOM 665 O O . LYS A 1 86 ? 0.718 -2.801 -17.307 1.00 35.12 86 LYS A O 1
ATOM 670 N N . TRP A 1 87 ? -1.524 -2.681 -17.446 1.00 40.22 87 TRP A N 1
ATOM 671 C CA . TRP A 1 87 ? -1.809 -3.261 -16.143 1.00 40.22 87 TRP A CA 1
ATOM 672 C C . TRP A 1 87 ? -1.611 -4.770 -16.259 1.00 40.22 87 TRP A C 1
ATOM 674 O O . TRP A 1 87 ? -2.456 -5.467 -16.815 1.00 40.22 87 TRP A O 1
ATOM 684 N N . VAL A 1 88 ? -0.470 -5.275 -15.793 1.00 31.58 88 VAL A N 1
ATOM 685 C CA . VAL A 1 88 ? -0.324 -6.708 -15.530 1.00 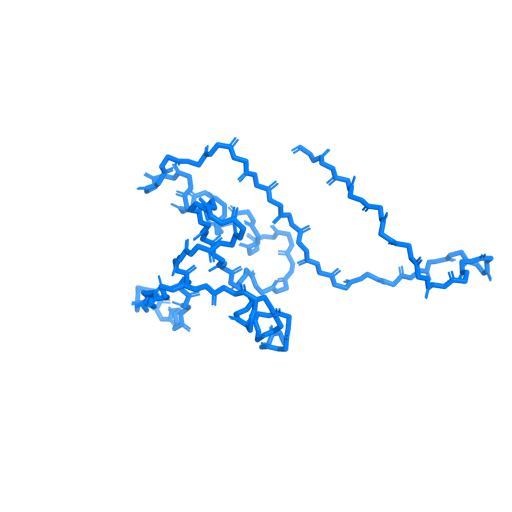31.58 88 VAL A CA 1
ATOM 686 C C . VAL A 1 88 ? -0.914 -6.938 -14.145 1.00 31.58 88 VAL A C 1
ATOM 688 O O . VAL A 1 88 ? -0.274 -6.655 -13.135 1.00 31.58 88 VAL A O 1
ATOM 691 N N . MET A 1 89 ? -2.175 -7.365 -14.110 1.00 30.25 89 MET A N 1
ATOM 692 C CA . MET A 1 89 ? -2.779 -7.920 -12.903 1.00 30.25 89 MET A CA 1
ATOM 693 C C . MET A 1 89 ? -2.174 -9.310 -12.691 1.00 30.25 89 MET A C 1
ATOM 695 O O . MET A 1 89 ? -2.290 -10.160 -13.574 1.00 30.25 89 MET A O 1
ATOM 699 N N . TRP A 1 90 ? -1.490 -9.493 -11.564 1.00 34.75 90 TRP A N 1
ATOM 700 C CA . TRP A 1 90 ? -1.123 -10.804 -11.030 1.00 34.75 90 TRP A CA 1
ATOM 701 C C . TRP A 1 90 ? -2.180 -11.234 -10.020 1.00 34.75 90 TRP A C 1
ATOM 703 O O . TRP A 1 90 ? -2.670 -10.339 -9.289 1.00 34.75 90 TRP A O 1
#